Protein AF-A0A357EHQ6-F1 (afdb_monomer_lite)

Foldseek 3Di:
DADPCLVVDPDDDDPVSCVRVLCQLVVQLVVQVPDPDPVSVLSSLLSNQLQAFQCQPGDDVSDHHPSRPPSSLLSVLVVQLCVQQACDPRDGHDDNVVSLVVVVVCDSTRHDNVSSVVVVVCVVVVVVVCVVPHDPPPCPPPDDD

pLDDT: mean 87.81, std 14.28, range [38.34, 98.62]

Radius of gyration: 17.27 Å; chains: 1; bounding box: 37×52×38 Å

Secondary structure (DSSP, 8-state):
---HHHHT-SSPPPHHHHHHHTHHHHHHHHHHTT---HHHHHHHHHHHHTT--TTS--SSS---GGGS-HHHHHHHHHHHHHHHHS-BTTBPPPPHHHHHHHHHHTBTTTB-HHHHHHHHHTHHHHHHHHHHH------------

Structure (mmCIF, N/CA/C/O backbone):
data_AF-A0A357EHQ6-F1
#
_entry.id   AF-A0A357EHQ6-F1
#
loop_
_atom_site.group_PDB
_atom_site.id
_atom_site.type_symbol
_atom_site.label_atom_id
_atom_site.label_alt_id
_atom_site.label_comp_id
_atom_site.label_asym_id
_atom_site.label_entity_id
_atom_site.label_seq_id
_atom_site.pdbx_PDB_ins_code
_atom_site.Cartn_x
_atom_site.Cartn_y
_atom_site.Cartn_z
_atom_site.occupancy
_atom_site.B_iso_or_equiv
_atom_site.auth_seq_id
_atom_site.auth_comp_id
_atom_site.auth_asym_id
_atom_site.auth_atom_id
_atom_site.pdbx_PDB_model_num
ATOM 1 N N . GLY A 1 1 ? 1.954 15.026 9.348 1.00 65.00 1 GLY A N 1
ATOM 2 C CA . GLY A 1 1 ? 2.439 13.889 10.156 1.00 65.00 1 GLY A CA 1
ATOM 3 C C . GLY A 1 1 ? 3.869 13.498 9.827 1.00 65.00 1 GLY A C 1
ATOM 4 O O . GLY A 1 1 ? 4.546 13.013 10.717 1.00 65.00 1 GLY A O 1
ATOM 5 N N . THR A 1 2 ? 4.344 13.743 8.604 1.00 77.38 2 THR A N 1
ATOM 6 C CA . THR A 1 2 ? 5.728 13.467 8.194 1.00 77.38 2 THR A CA 1
ATOM 7 C C . THR A 1 2 ? 6.502 14.782 8.057 1.00 77.38 2 THR A C 1
ATOM 9 O O . THR A 1 2 ? 5.936 15.718 7.497 1.00 77.38 2 THR A O 1
ATOM 12 N N . PRO A 1 3 ? 7.752 14.885 8.541 1.00 78.25 3 PRO A N 1
ATOM 13 C CA . PRO A 1 3 ? 8.595 16.056 8.308 1.00 78.25 3 PRO A CA 1
ATOM 14 C C . PRO A 1 3 ? 8.861 16.309 6.816 1.00 78.25 3 PRO A C 1
ATOM 16 O O . PRO A 1 3 ? 9.193 15.376 6.082 1.00 78.25 3 PRO A O 1
ATOM 19 N N . ASP A 1 4 ? 8.807 17.573 6.391 1.00 78.06 4 ASP A N 1
ATOM 20 C CA . ASP A 1 4 ? 8.964 17.977 4.983 1.00 78.06 4 ASP A CA 1
ATOM 21 C C . ASP A 1 4 ? 10.283 17.507 4.362 1.00 78.06 4 ASP A C 1
ATOM 23 O O . ASP A 1 4 ? 10.312 17.082 3.212 1.00 78.06 4 ASP A O 1
ATOM 27 N N . HIS A 1 5 ? 11.376 17.516 5.130 1.00 75.56 5 HIS A N 1
ATOM 28 C CA . HIS A 1 5 ? 12.689 17.084 4.642 1.00 75.56 5 HIS A CA 1
ATOM 29 C C . HIS A 1 5 ? 12.757 15.584 4.310 1.00 75.56 5 HIS A C 1
ATOM 31 O O . HIS A 1 5 ? 13.606 15.189 3.518 1.00 75.56 5 HIS A O 1
ATOM 37 N N . VAL A 1 6 ? 11.877 14.759 4.892 1.00 78.69 6 VAL A N 1
ATOM 38 C CA . VAL A 1 6 ? 11.707 13.352 4.502 1.00 78.69 6 VAL A CA 1
ATOM 39 C C . VAL A 1 6 ? 10.692 13.267 3.366 1.00 78.69 6 VAL A C 1
ATOM 41 O O . VAL A 1 6 ? 10.966 12.655 2.344 1.00 78.69 6 VAL A O 1
ATOM 44 N N . LEU A 1 7 ? 9.539 13.928 3.493 1.00 77.38 7 LEU A N 1
ATOM 45 C CA . LEU A 1 7 ? 8.460 13.843 2.504 1.00 77.38 7 LEU A CA 1
ATOM 46 C C . LEU A 1 7 ? 8.877 14.324 1.102 1.00 77.38 7 LEU A C 1
ATOM 48 O O . LEU A 1 7 ? 8.460 13.745 0.103 1.00 77.38 7 LEU A O 1
ATOM 52 N N . LEU A 1 8 ? 9.690 15.378 1.034 1.00 80.88 8 LEU A N 1
ATOM 53 C CA . LEU A 1 8 ? 10.088 16.049 -0.205 1.00 80.88 8 LEU A CA 1
ATOM 54 C C . LEU A 1 8 ? 11.485 15.638 -0.689 1.00 80.88 8 LEU A C 1
ATOM 56 O O . LEU A 1 8 ? 12.023 16.255 -1.610 1.00 80.88 8 LEU A O 1
ATOM 60 N N . LYS A 1 9 ? 12.105 14.624 -0.073 1.00 79.12 9 LYS A N 1
ATOM 61 C CA . LYS A 1 9 ? 13.454 14.197 -0.446 1.00 79.12 9 LYS A CA 1
ATOM 62 C C . LYS A 1 9 ? 13.464 13.610 -1.866 1.00 79.12 9 LYS A C 1
ATOM 64 O O . LYS A 1 9 ? 12.751 12.640 -2.129 1.00 79.12 9 LYS A O 1
ATOM 69 N N . PRO A 1 10 ? 14.323 14.107 -2.774 1.00 75.31 10 PRO A N 1
ATOM 70 C CA . PRO A 1 10 ? 14.560 13.437 -4.042 1.00 75.31 10 PRO A CA 1
ATOM 71 C C . PRO A 1 10 ? 15.447 12.201 -3.829 1.00 75.31 10 PRO A C 1
ATOM 73 O O . PRO A 1 10 ? 16.551 12.292 -3.292 1.00 75.31 10 PRO A O 1
ATOM 76 N N . GLY A 1 11 ? 14.986 11.038 -4.291 1.00 81.50 11 GLY A N 1
ATOM 77 C CA . GLY A 1 11 ? 15.756 9.791 -4.277 1.00 81.50 11 GLY A CA 1
ATOM 78 C C . GLY A 1 11 ? 15.306 8.785 -3.216 1.00 81.50 11 GLY A C 1
ATOM 79 O O . GLY A 1 11 ? 14.175 8.821 -2.743 1.00 81.50 11 GLY A O 1
ATOM 80 N N . LYS A 1 12 ? 16.179 7.822 -2.900 1.00 85.94 12 LYS A N 1
ATOM 81 C CA . LYS A 1 12 ? 15.871 6.744 -1.948 1.00 85.94 12 LYS A CA 1
ATOM 82 C C . LYS A 1 12 ? 15.999 7.227 -0.502 1.00 85.94 12 LYS A C 1
ATOM 84 O O . LYS A 1 12 ? 16.896 8.011 -0.184 1.00 85.94 12 LYS A O 1
ATOM 89 N N . PHE A 1 13 ? 15.140 6.693 0.359 1.00 88.19 13 PHE A N 1
ATOM 90 C CA . PHE A 1 13 ? 15.237 6.868 1.803 1.00 88.19 13 PHE A CA 1
ATOM 91 C C . PHE A 1 13 ? 16.357 6.011 2.401 1.00 88.19 13 PHE A C 1
ATOM 93 O O . PHE A 1 13 ? 16.636 4.920 1.898 1.00 88.19 13 PHE A O 1
ATOM 100 N N . THR A 1 14 ? 16.992 6.507 3.465 1.00 93.50 14 THR A N 1
ATOM 101 C CA . THR A 1 14 ? 17.746 5.670 4.410 1.00 93.50 14 THR A CA 1
ATOM 102 C C . THR A 1 14 ? 16.779 4.848 5.259 1.00 93.50 14 THR A C 1
ATOM 104 O O . THR A 1 14 ? 15.574 5.107 5.261 1.00 93.50 14 THR A O 1
ATOM 107 N N . ASP A 1 15 ? 17.289 3.876 6.013 1.00 92.25 15 ASP A N 1
ATOM 108 C CA . ASP A 1 15 ? 16.453 3.071 6.908 1.00 92.25 15 ASP A CA 1
ATOM 109 C C . ASP A 1 15 ? 15.789 3.934 7.997 1.00 92.25 15 ASP A C 1
ATOM 111 O O . ASP A 1 15 ? 14.618 3.723 8.320 1.00 92.25 15 ASP A O 1
ATOM 115 N N . GLU A 1 16 ? 16.483 4.957 8.520 1.00 91.94 16 GLU A N 1
ATOM 116 C CA . GLU A 1 16 ? 15.877 5.875 9.493 1.00 91.94 16 GLU A CA 1
ATOM 117 C C . GLU A 1 16 ? 14.772 6.728 8.862 1.00 91.94 16 GLU A C 1
ATOM 119 O O . GLU A 1 16 ? 13.687 6.863 9.428 1.00 91.94 16 GLU A O 1
ATOM 124 N N . GLU A 1 17 ? 15.019 7.283 7.674 1.00 92.62 17 GLU A N 1
ATOM 125 C CA . GLU A 1 17 ? 14.029 8.076 6.942 1.00 92.62 17 GLU A CA 1
ATOM 126 C C . GLU A 1 17 ? 12.816 7.231 6.547 1.00 92.62 17 GLU A C 1
ATOM 128 O O . GLU A 1 17 ? 11.679 7.698 6.652 1.00 92.62 17 GLU A O 1
ATOM 133 N N . PHE A 1 18 ? 13.042 5.973 6.154 1.00 91.31 18 PHE A N 1
ATOM 134 C CA . PHE A 1 18 ? 11.974 5.020 5.891 1.00 91.31 18 PHE A CA 1
ATOM 135 C C . PHE A 1 18 ? 11.131 4.782 7.152 1.00 91.31 18 PHE A C 1
ATOM 137 O O . PHE A 1 18 ? 9.902 4.834 7.102 1.00 91.31 18 PHE A O 1
ATOM 144 N N . GLY A 1 19 ? 11.782 4.609 8.306 1.00 92.06 19 GLY A N 1
ATOM 145 C CA . GLY A 1 19 ? 11.107 4.494 9.598 1.00 92.06 19 GLY A CA 1
ATOM 146 C C . GLY A 1 19 ? 10.256 5.717 9.957 1.00 92.06 19 GLY A C 1
ATOM 147 O O . GLY A 1 19 ? 9.242 5.572 10.638 1.00 92.06 19 GLY A O 1
ATOM 148 N N . VAL A 1 20 ? 10.619 6.913 9.485 1.00 92.62 20 VAL A N 1
ATOM 149 C CA . VAL A 1 20 ? 9.827 8.139 9.670 1.00 92.62 20 VAL A CA 1
ATOM 150 C C . VAL A 1 20 ? 8.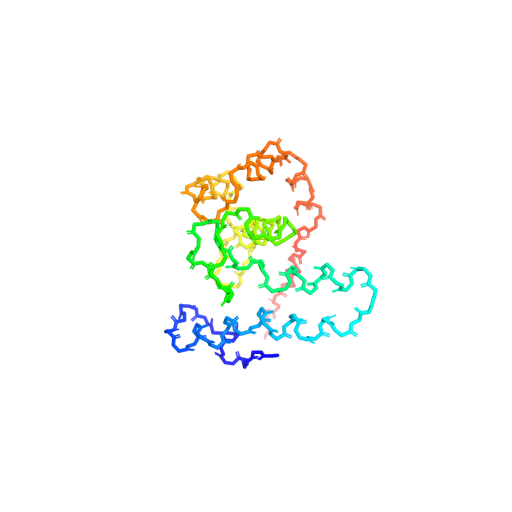654 8.204 8.692 1.00 92.62 20 VAL A C 1
ATOM 152 O O . VAL A 1 20 ? 7.522 8.416 9.124 1.00 92.62 20 VAL A O 1
ATOM 155 N N . ILE A 1 21 ? 8.882 8.010 7.387 1.00 91.62 21 ILE A N 1
ATOM 156 C CA . ILE A 1 21 ? 7.801 8.092 6.388 1.00 91.62 21 ILE A CA 1
ATOM 157 C C . ILE A 1 21 ? 6.753 6.999 6.611 1.00 91.62 21 ILE A C 1
ATOM 159 O O . ILE A 1 21 ? 5.564 7.283 6.489 1.00 91.62 21 ILE A O 1
ATOM 163 N N . ALA A 1 22 ? 7.151 5.791 7.023 1.00 93.50 22 ALA A N 1
ATOM 164 C CA . ALA A 1 22 ? 6.241 4.672 7.271 1.00 93.50 22 ALA A CA 1
ATOM 165 C C . ALA A 1 22 ? 5.203 4.958 8.377 1.00 93.50 22 ALA A C 1
ATOM 167 O O . ALA A 1 22 ? 4.114 4.381 8.374 1.00 93.50 22 ALA A O 1
ATOM 168 N N . GLN A 1 23 ? 5.487 5.891 9.294 1.00 94.50 23 GLN A N 1
ATOM 169 C CA . GLN A 1 23 ? 4.572 6.255 10.383 1.00 94.50 23 GLN A CA 1
ATOM 170 C C . GLN A 1 23 ? 3.282 6.921 9.896 1.00 94.50 23 GLN A C 1
ATOM 172 O O . GLN A 1 23 ? 2.306 6.955 10.648 1.00 94.50 23 GLN A O 1
ATOM 177 N N . HIS A 1 24 ? 3.232 7.443 8.664 1.00 95.38 24 HIS A N 1
ATOM 178 C CA . HIS A 1 24 ? 2.027 8.108 8.160 1.00 95.38 24 HIS A CA 1
ATOM 179 C C . HIS A 1 24 ? 0.806 7.176 8.155 1.00 95.38 24 HIS A C 1
ATOM 181 O O . HIS A 1 24 ? -0.299 7.649 8.410 1.00 95.38 24 HIS A O 1
ATOM 187 N N . ALA A 1 25 ? 1.002 5.871 7.932 1.00 95.88 25 ALA A N 1
ATOM 188 C CA . ALA A 1 25 ? -0.076 4.889 7.942 1.00 95.88 25 ALA A CA 1
ATOM 189 C C . ALA A 1 25 ? -0.743 4.817 9.328 1.00 95.88 25 ALA A C 1
ATOM 191 O O . ALA A 1 25 ? -1.963 4.921 9.467 1.00 95.88 25 ALA A O 1
ATOM 192 N N . GLU A 1 26 ? 0.067 4.728 10.385 1.00 96.06 26 GLU A N 1
ATOM 193 C CA . GLU A 1 26 ? -0.427 4.686 11.763 1.00 96.06 26 GLU A CA 1
ATOM 194 C C . GLU A 1 26 ? -0.969 6.049 12.229 1.00 96.06 26 GLU A C 1
ATOM 196 O O . GLU A 1 26 ? -1.994 6.124 12.907 1.00 96.06 26 GLU A O 1
ATOM 201 N N . ILE A 1 27 ? -0.319 7.152 11.845 1.00 95.56 27 ILE A N 1
ATOM 202 C CA . ILE A 1 27 ? -0.802 8.507 12.142 1.00 95.56 27 ILE A CA 1
ATOM 203 C C . ILE A 1 27 ? -2.173 8.737 11.491 1.00 95.56 27 ILE A C 1
ATOM 205 O O . ILE A 1 27 ? -3.085 9.222 12.159 1.00 95.56 27 ILE A O 1
ATOM 209 N N . GLY A 1 28 ? -2.329 8.372 10.216 1.00 95.56 28 GLY A N 1
ATOM 210 C CA . GLY A 1 28 ? -3.584 8.486 9.474 1.00 95.56 28 GLY A CA 1
ATOM 211 C C . GLY A 1 28 ? -4.700 7.665 10.113 1.00 95.56 28 GLY A C 1
ATOM 212 O O . GLY A 1 28 ? -5.789 8.191 10.338 1.00 95.56 28 GLY A O 1
ATOM 213 N N . TYR A 1 29 ? -4.403 6.424 10.514 1.00 96.88 29 TYR A N 1
ATOM 214 C CA . TYR A 1 29 ? -5.331 5.605 11.294 1.00 96.88 29 TYR A CA 1
ATOM 215 C C . TYR A 1 29 ? -5.808 6.328 12.557 1.00 96.88 29 TYR A C 1
ATOM 217 O O . TYR A 1 29 ? -7.011 6.474 12.744 1.00 96.88 29 TYR A O 1
ATOM 225 N N . ARG A 1 30 ? -4.887 6.844 13.387 1.00 95.69 30 ARG A N 1
ATOM 226 C CA . ARG A 1 30 ? -5.237 7.533 14.644 1.00 95.69 30 ARG A CA 1
ATOM 227 C C . ARG A 1 30 ? -6.094 8.780 14.433 1.00 95.69 30 ARG A C 1
ATOM 229 O O . ARG A 1 30 ? -6.943 9.076 15.268 1.00 95.69 30 ARG A O 1
ATOM 236 N N . ILE A 1 31 ? -5.868 9.515 13.344 1.00 95.25 31 ILE A N 1
ATOM 237 C CA . ILE A 1 31 ? -6.668 10.699 12.999 1.00 95.25 31 ILE A CA 1
ATOM 238 C C . ILE A 1 31 ? -8.111 10.297 12.664 1.00 95.25 31 ILE A C 1
ATOM 240 O O . ILE A 1 31 ? -9.048 10.989 13.055 1.00 95.25 31 ILE A O 1
ATOM 244 N N . LEU A 1 32 ? -8.295 9.182 11.955 1.00 95.69 32 LEU A N 1
ATOM 245 C CA . LEU A 1 32 ? -9.592 8.768 11.417 1.00 95.69 32 LEU A CA 1
ATOM 246 C C . LEU A 1 32 ? -10.380 7.848 12.367 1.00 95.69 32 LEU A C 1
ATOM 248 O O . LEU A 1 32 ? -11.610 7.857 12.349 1.00 95.69 32 LEU A O 1
ATOM 252 N N . SER A 1 33 ? -9.700 7.087 13.231 1.00 93.62 33 SER A N 1
ATOM 253 C CA . SER A 1 33 ? -10.297 6.031 14.063 1.00 93.62 33 SER A CA 1
ATOM 254 C C . SER A 1 33 ? -11.212 6.533 15.185 1.00 93.62 33 SER A C 1
ATOM 256 O O . SER A 1 33 ? -11.857 5.726 15.846 1.00 93.62 33 SER A O 1
ATOM 258 N N . GLY A 1 34 ? -11.248 7.842 15.444 1.00 91.81 34 GLY A N 1
ATOM 259 C CA . GLY A 1 34 ? -12.069 8.438 16.503 1.00 91.81 34 GLY A CA 1
ATOM 260 C C . GLY A 1 34 ? -13.541 8.650 16.136 1.00 91.81 34 GLY A C 1
ATOM 261 O O . GLY A 1 34 ? -14.310 9.086 16.988 1.00 91.81 34 GLY A O 1
ATOM 262 N N . SER A 1 35 ? -13.940 8.394 14.887 1.00 92.31 35 SER A N 1
ATOM 263 C CA . SER A 1 35 ? -15.311 8.620 14.424 1.00 92.31 35 SER A CA 1
ATOM 264 C C . SER A 1 35 ? -16.136 7.340 14.353 1.00 92.31 35 SER A C 1
ATOM 266 O O . SER A 1 35 ? -15.653 6.284 13.946 1.00 92.31 35 SER A O 1
ATOM 268 N N . ASP A 1 36 ? -17.428 7.463 14.659 1.00 93.06 36 ASP A N 1
ATOM 269 C CA . ASP A 1 36 ? -18.388 6.377 14.488 1.00 93.06 36 ASP A CA 1
ATOM 270 C C . ASP A 1 36 ? -18.949 6.234 13.073 1.00 93.06 36 ASP A C 1
ATOM 272 O O . ASP A 1 36 ? -19.557 5.202 12.771 1.00 93.06 36 ASP A O 1
ATOM 276 N N . ALA A 1 37 ? -18.716 7.218 12.201 1.00 96.50 37 ALA A N 1
ATOM 277 C CA . ALA A 1 37 ? -19.165 7.174 10.817 1.00 96.50 37 ALA A CA 1
ATOM 278 C C . ALA A 1 37 ? -18.494 6.018 10.058 1.00 96.50 37 ALA A C 1
ATOM 280 O O . ALA A 1 37 ? -17.267 5.908 10.043 1.00 96.50 37 ALA A O 1
ATOM 281 N N . GLU A 1 38 ? -19.289 5.186 9.377 1.00 94.94 38 GLU A N 1
ATOM 282 C CA . GLU A 1 38 ? -18.786 4.007 8.650 1.00 94.94 38 GLU A CA 1
ATOM 283 C C . GLU A 1 38 ? -17.712 4.362 7.617 1.00 94.94 38 GLU A C 1
ATOM 285 O O . GLU A 1 38 ? -16.685 3.693 7.538 1.00 94.94 38 GLU A O 1
ATOM 290 N N . LEU A 1 39 ? -17.896 5.472 6.895 1.00 96.50 39 LEU A N 1
ATOM 291 C CA . LEU A 1 39 ? -16.909 5.976 5.941 1.00 96.50 39 LEU A CA 1
ATOM 292 C C . LEU A 1 39 ? -15.541 6.218 6.596 1.00 96.50 39 LEU A C 1
ATOM 294 O O . LEU A 1 39 ? -14.513 5.845 6.037 1.00 96.50 39 LEU A O 1
ATOM 298 N N . LEU A 1 40 ? -15.519 6.825 7.785 1.00 97.12 40 LEU A N 1
ATOM 299 C CA . LEU A 1 40 ? -14.270 7.124 8.486 1.00 97.12 40 LEU A CA 1
ATOM 300 C C . LEU A 1 40 ? -13.643 5.868 9.094 1.00 97.12 40 LEU A C 1
ATOM 302 O O . LEU A 1 40 ? -12.420 5.763 9.119 1.00 97.12 40 LEU A O 1
ATOM 306 N N . LYS A 1 41 ? -14.454 4.879 9.486 1.00 96.88 41 LYS A N 1
ATOM 307 C CA . LYS A 1 41 ? -13.963 3.555 9.895 1.00 96.88 41 LYS A CA 1
ATOM 308 C C . LYS A 1 41 ? -13.246 2.850 8.741 1.00 96.88 41 LYS A C 1
ATOM 310 O O . LYS A 1 41 ? -12.126 2.378 8.927 1.00 96.88 41 LYS A O 1
ATOM 315 N N . VAL A 1 42 ? -13.834 2.847 7.544 1.00 97.56 42 VAL A N 1
ATOM 316 C CA . VAL A 1 42 ? -13.196 2.291 6.336 1.00 97.56 42 VAL A CA 1
ATOM 317 C C . VAL A 1 42 ? -11.934 3.073 5.967 1.00 97.56 42 VAL A C 1
ATOM 319 O O . VAL A 1 42 ? -10.886 2.474 5.736 1.00 97.56 42 VAL A O 1
ATOM 322 N N . ALA A 1 43 ? -11.991 4.408 5.974 1.00 97.75 43 ALA A N 1
ATOM 323 C CA . ALA A 1 43 ? -10.831 5.245 5.675 1.00 97.75 43 ALA A CA 1
ATOM 324 C C . ALA A 1 43 ? -9.677 5.010 6.665 1.00 97.75 43 ALA A C 1
ATOM 326 O O . ALA A 1 43 ? -8.521 4.942 6.250 1.00 97.75 43 ALA A O 1
ATOM 327 N N . ALA A 1 44 ? -9.976 4.826 7.957 1.00 97.94 44 ALA A N 1
ATOM 328 C CA . ALA A 1 44 ? -8.979 4.472 8.962 1.00 97.94 44 ALA A CA 1
ATOM 329 C C . ALA A 1 44 ? -8.318 3.124 8.636 1.00 97.94 44 ALA A C 1
ATOM 331 O O . ALA A 1 44 ? -7.093 3.018 8.663 1.00 97.94 44 ALA A O 1
ATOM 332 N N . VAL A 1 45 ? -9.112 2.108 8.279 1.00 98.00 45 VAL A N 1
ATOM 333 C CA . VAL A 1 45 ? -8.598 0.790 7.875 1.00 98.00 45 VAL A CA 1
ATOM 334 C C . VAL A 1 45 ? -7.669 0.907 6.668 1.00 98.00 45 VAL A C 1
ATOM 336 O O . VAL A 1 45 ? -6.556 0.381 6.717 1.00 98.00 45 VAL A O 1
ATOM 339 N N . ILE A 1 46 ? -8.078 1.630 5.623 1.00 98.44 46 ILE A N 1
ATOM 340 C CA . ILE A 1 46 ? -7.252 1.864 4.431 1.00 98.44 46 ILE A CA 1
ATOM 341 C C . ILE A 1 46 ? -5.945 2.557 4.820 1.00 98.44 46 ILE A C 1
ATOM 343 O O . ILE A 1 46 ? -4.866 2.041 4.522 1.00 98.44 46 ILE A O 1
ATOM 347 N N . ALA A 1 47 ? -6.023 3.673 5.553 1.00 97.69 47 ALA A N 1
ATOM 348 C CA . ALA A 1 47 ? -4.848 4.416 6.000 1.00 97.69 47 ALA A CA 1
ATOM 349 C C . ALA A 1 47 ? -3.860 3.510 6.744 1.00 97.69 47 ALA A C 1
ATOM 351 O O . ALA A 1 47 ? -2.659 3.590 6.505 1.00 97.69 47 ALA A O 1
ATOM 352 N N . TYR A 1 48 ? -4.359 2.588 7.571 1.00 98.00 48 TYR A N 1
ATOM 353 C CA . TYR A 1 48 ? -3.498 1.713 8.354 1.00 98.00 48 TYR A CA 1
ATOM 354 C C . TYR A 1 48 ? -2.907 0.531 7.580 1.00 98.00 48 TYR A C 1
ATOM 356 O O . TYR A 1 48 ? -1.950 -0.068 8.059 1.00 98.00 48 TYR A O 1
ATOM 364 N N . THR A 1 49 ? -3.495 0.147 6.441 1.00 98.44 49 THR A N 1
ATOM 365 C CA . THR A 1 49 ? -3.204 -1.153 5.804 1.00 98.44 49 THR A CA 1
ATOM 366 C C . THR A 1 49 ? -2.829 -1.097 4.325 1.00 98.44 49 THR A C 1
ATOM 368 O O . THR A 1 49 ? -2.383 -2.107 3.794 1.00 98.44 49 THR A O 1
ATOM 371 N N . HIS A 1 50 ? -2.937 0.050 3.651 1.00 98.06 50 HIS A N 1
ATOM 372 C CA . HIS A 1 50 ? -2.609 0.179 2.221 1.00 98.06 50 HIS A CA 1
ATOM 373 C C . HIS A 1 50 ? -1.123 -0.054 1.868 1.00 98.06 50 HIS A C 1
ATOM 375 O O . HIS A 1 50 ? -0.799 -0.242 0.700 1.00 98.06 50 HIS A O 1
ATOM 381 N N . HIS A 1 51 ? -0.222 -0.083 2.857 1.00 97.88 51 HIS A N 1
ATOM 382 C CA . HIS A 1 51 ? 1.189 -0.464 2.685 1.00 97.88 51 HIS A CA 1
ATOM 383 C C . HIS A 1 51 ? 1.532 -1.864 3.219 1.00 97.88 51 HIS A C 1
ATOM 385 O O . HIS A 1 51 ? 2.698 -2.280 3.201 1.00 97.88 51 HIS A O 1
ATOM 391 N N . GLU A 1 52 ? 0.528 -2.625 3.658 1.00 98.50 52 GLU A N 1
ATOM 392 C CA . GLU A 1 52 ? 0.707 -4.048 3.913 1.00 98.50 52 GLU A CA 1
ATOM 393 C C . GLU A 1 52 ? 0.936 -4.783 2.591 1.00 98.50 52 GLU A C 1
ATOM 395 O O . GLU A 1 52 ? 0.341 -4.470 1.559 1.00 98.50 52 GLU A O 1
ATOM 400 N N . ARG A 1 53 ? 1.810 -5.787 2.622 1.00 98.50 53 ARG A N 1
ATOM 401 C CA . ARG A 1 53 ? 2.157 -6.596 1.451 1.00 98.50 53 ARG A CA 1
ATOM 402 C C . ARG A 1 53 ? 1.592 -7.986 1.643 1.00 98.50 53 ARG A C 1
ATOM 404 O O . ARG A 1 53 ? 1.691 -8.545 2.731 1.00 98.50 53 ARG A O 1
ATOM 411 N N . PHE A 1 54 ? 1.033 -8.562 0.586 1.00 98.62 54 PHE A N 1
ATOM 412 C CA . PHE A 1 54 ? 0.339 -9.846 0.663 1.00 98.62 54 PHE A CA 1
ATOM 413 C C . PHE A 1 54 ? 1.202 -10.989 1.238 1.00 98.62 54 PHE A C 1
ATOM 415 O O . PHE A 1 54 ? 0.672 -11.890 1.889 1.00 98.62 54 PHE A O 1
ATOM 422 N N . ASP A 1 55 ? 2.525 -10.940 1.066 1.00 98.38 55 ASP A N 1
ATOM 423 C CA . ASP A 1 55 ? 3.499 -11.892 1.615 1.00 98.38 55 ASP A CA 1
ATOM 424 C C . ASP A 1 55 ? 3.834 -11.710 3.109 1.00 98.38 55 ASP A C 1
ATOM 426 O O . ASP A 1 55 ? 4.424 -12.622 3.702 1.00 98.38 55 ASP A O 1
ATOM 430 N N . GLY A 1 56 ? 3.422 -10.600 3.731 1.00 98.25 56 GLY A N 1
ATOM 431 C CA . GLY A 1 56 ? 3.718 -10.250 5.124 1.00 98.25 56 GLY A CA 1
ATOM 432 C C . GLY A 1 56 ? 4.941 -9.352 5.325 1.00 98.25 56 GLY A C 1
ATOM 433 O O . GLY A 1 56 ? 5.304 -9.080 6.463 1.00 98.25 56 GLY A O 1
ATOM 434 N N . THR A 1 57 ? 5.594 -8.891 4.253 1.00 97.81 57 THR A N 1
ATOM 435 C CA . THR A 1 57 ? 6.784 -8.011 4.327 1.00 97.81 57 THR A CA 1
ATOM 436 C C . THR A 1 57 ? 6.445 -6.518 4.372 1.00 97.81 57 THR A C 1
ATOM 438 O O . THR A 1 57 ? 7.340 -5.676 4.315 1.00 97.81 57 THR A O 1
ATOM 441 N N . GLY A 1 58 ? 5.154 -6.185 4.414 1.00 97.06 58 GLY A N 1
ATOM 442 C CA . GLY A 1 58 ? 4.665 -4.814 4.485 1.00 97.06 58 GLY A CA 1
ATOM 443 C C . GLY A 1 58 ? 4.696 -4.233 5.891 1.00 97.06 58 GLY A C 1
ATOM 444 O O . GLY A 1 58 ? 5.231 -4.821 6.831 1.00 97.06 58 GLY A O 1
ATOM 445 N N . TYR A 1 59 ? 4.123 -3.045 6.014 1.00 97.69 59 TYR A N 1
ATOM 446 C CA . TYR A 1 59 ? 4.100 -2.272 7.247 1.00 97.69 59 TYR A CA 1
ATOM 447 C C . TYR A 1 59 ? 2.742 -1.563 7.382 1.00 97.69 59 TYR A C 1
ATOM 449 O O . TYR A 1 59 ? 2.030 -1.411 6.386 1.00 97.69 59 TYR A O 1
ATOM 457 N N . PRO A 1 60 ? 2.371 -1.088 8.585 1.00 96.38 60 PRO A N 1
ATOM 458 C CA . PRO A 1 60 ? 3.134 -1.094 9.837 1.00 96.38 60 PRO A CA 1
ATOM 459 C C . PRO A 1 60 ? 3.001 -2.369 10.681 1.00 96.38 60 PRO A C 1
ATOM 461 O O . PRO A 1 60 ? 3.711 -2.498 11.676 1.00 96.38 60 PRO A O 1
ATOM 464 N N . ARG A 1 61 ? 2.106 -3.300 10.338 1.00 96.88 61 ARG A 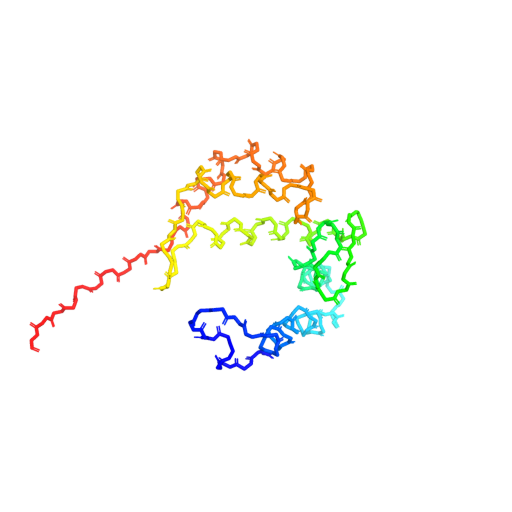N 1
ATOM 465 C CA . ARG A 1 61 ? 1.774 -4.457 11.187 1.00 96.88 61 ARG A CA 1
ATOM 466 C C . ARG A 1 61 ? 2.310 -5.783 10.651 1.00 96.88 61 ARG A C 1
ATOM 468 O O . ARG A 1 61 ? 2.307 -6.754 11.407 1.00 96.88 61 ARG A O 1
ATOM 475 N N . GLY A 1 62 ? 2.744 -5.844 9.392 1.00 97.50 62 GLY A N 1
ATOM 476 C CA . GLY A 1 62 ? 3.244 -7.077 8.778 1.00 97.50 62 GLY A CA 1
ATOM 477 C C . GLY A 1 62 ? 2.134 -8.114 8.596 1.00 97.50 62 GLY A C 1
ATOM 478 O O . GLY A 1 62 ? 2.334 -9.309 8.828 1.00 97.50 62 GLY A O 1
ATOM 479 N N . LEU A 1 63 ? 0.930 -7.651 8.250 1.00 98.38 63 LEU A N 1
ATOM 480 C CA . LEU A 1 63 ? -0.210 -8.522 7.973 1.00 98.38 63 LEU A CA 1
ATOM 481 C C . LEU A 1 63 ? 0.041 -9.310 6.687 1.00 98.38 63 LEU A C 1
ATOM 483 O O . LEU A 1 63 ? 0.675 -8.827 5.755 1.00 98.38 63 LEU A O 1
ATOM 487 N N . LYS A 1 64 ? -0.490 -10.532 6.626 1.00 98.62 64 LYS A N 1
ATOM 488 C CA . LYS A 1 64 ? -0.231 -11.467 5.528 1.00 98.62 64 LYS A CA 1
ATOM 489 C C . LYS A 1 64 ? -1.514 -12.037 4.945 1.00 98.62 64 LYS A C 1
ATOM 491 O O . LYS A 1 64 ? -2.399 -12.496 5.676 1.00 98.62 64 LYS A O 1
ATOM 496 N N . GLY A 1 65 ? -1.583 -12.081 3.620 1.00 98.06 65 GLY A N 1
ATOM 497 C CA . GLY A 1 65 ? -2.687 -12.679 2.884 1.00 98.06 65 GLY A CA 1
ATOM 498 C C . GLY A 1 65 ? -4.041 -12.081 3.271 1.00 98.06 65 GLY A C 1
ATOM 499 O O . GLY A 1 65 ? -4.185 -10.870 3.429 1.00 98.06 65 GLY A O 1
ATOM 500 N N . GLY A 1 66 ? -5.028 -12.948 3.504 1.00 97.00 66 GLY A N 1
ATOM 501 C CA . GLY A 1 66 ? -6.390 -12.551 3.882 1.00 97.00 66 GLY A CA 1
ATOM 502 C C . GLY A 1 66 ? -6.537 -11.898 5.262 1.00 97.00 66 GLY A C 1
ATOM 503 O O . GLY A 1 66 ? -7.637 -11.476 5.602 1.00 97.00 66 GLY A O 1
ATOM 504 N N . THR A 1 67 ? -5.467 -11.798 6.062 1.00 98.38 67 THR A N 1
ATOM 505 C CA . THR A 1 67 ? -5.504 -11.021 7.318 1.00 98.38 67 THR A CA 1
ATOM 506 C C . THR A 1 67 ? -5.424 -9.514 7.074 1.00 98.38 67 THR A C 1
ATOM 508 O O . THR A 1 67 ? -5.775 -8.735 7.959 1.00 98.38 67 THR A O 1
ATOM 511 N N . ILE A 1 68 ? -5.014 -9.102 5.870 1.00 98.62 68 ILE A N 1
ATOM 512 C CA . ILE A 1 68 ? -5.112 -7.721 5.404 1.00 98.62 68 ILE A CA 1
ATOM 513 C C . ILE A 1 68 ? -6.582 -7.458 5.023 1.00 98.62 68 ILE A C 1
ATOM 515 O O . ILE A 1 68 ? -7.131 -8.180 4.178 1.00 98.62 68 ILE A O 1
ATOM 519 N N . PRO A 1 69 ? -7.238 -6.435 5.599 1.00 98.38 69 PRO A N 1
ATOM 520 C CA . PRO A 1 69 ? -8.579 -6.024 5.190 1.00 98.38 69 PRO A CA 1
ATOM 521 C C . PRO A 1 69 ? -8.666 -5.806 3.676 1.00 98.38 69 PRO A C 1
ATOM 523 O O . PRO A 1 69 ? -7.701 -5.374 3.040 1.00 98.38 69 PRO A O 1
ATOM 526 N N . ILE A 1 70 ? -9.802 -6.166 3.075 1.00 98.50 70 ILE A N 1
ATOM 527 C CA . ILE A 1 70 ? -9.955 -6.137 1.613 1.00 98.50 70 ILE A CA 1
ATOM 528 C C . ILE A 1 70 ? -9.786 -4.719 1.057 1.00 98.50 70 ILE A C 1
ATOM 530 O O . ILE A 1 70 ? -9.178 -4.537 0.009 1.00 98.50 70 ILE A O 1
ATOM 534 N N . GLU A 1 71 ? -10.230 -3.714 1.803 1.00 98.19 71 GLU A N 1
ATOM 535 C CA . GLU A 1 71 ? -10.133 -2.299 1.465 1.00 98.19 71 GLU A CA 1
ATOM 536 C C . GLU A 1 71 ? -8.668 -1.853 1.367 1.00 98.19 71 GLU A C 1
ATOM 538 O O . GLU A 1 71 ? -8.303 -1.141 0.434 1.00 98.19 71 GLU A O 1
ATOM 543 N N . GLY A 1 72 ? -7.809 -2.336 2.271 1.00 98.31 72 GLY A N 1
ATOM 544 C CA . GLY A 1 72 ? -6.364 -2.105 2.218 1.00 98.31 72 GLY A CA 1
ATOM 545 C C . GLY A 1 72 ? -5.707 -2.775 1.013 1.00 98.31 72 GLY A C 1
ATOM 546 O O . GLY A 1 72 ? -4.903 -2.152 0.324 1.00 98.31 72 GLY A O 1
ATOM 547 N N . ARG A 1 73 ? -6.098 -4.019 0.701 1.00 98.62 73 ARG A N 1
ATOM 548 C CA . ARG A 1 73 ? -5.589 -4.749 -0.476 1.00 98.62 73 ARG A CA 1
ATOM 549 C C . ARG A 1 73 ? -5.986 -4.078 -1.795 1.00 98.62 73 ARG A C 1
ATOM 551 O O . ARG A 1 73 ? -5.163 -4.009 -2.704 1.00 98.62 73 ARG A O 1
ATOM 558 N N . ILE A 1 74 ? -7.216 -3.568 -1.894 1.00 98.38 74 ILE A N 1
ATOM 559 C CA . ILE A 1 74 ? -7.689 -2.797 -3.055 1.00 98.38 74 ILE A CA 1
ATOM 560 C C . ILE A 1 74 ? -6.909 -1.483 -3.168 1.00 98.38 74 ILE A C 1
ATOM 562 O O . ILE A 1 74 ? -6.393 -1.168 -4.241 1.00 98.38 74 ILE A O 1
ATOM 566 N N . ALA A 1 75 ? -6.778 -0.739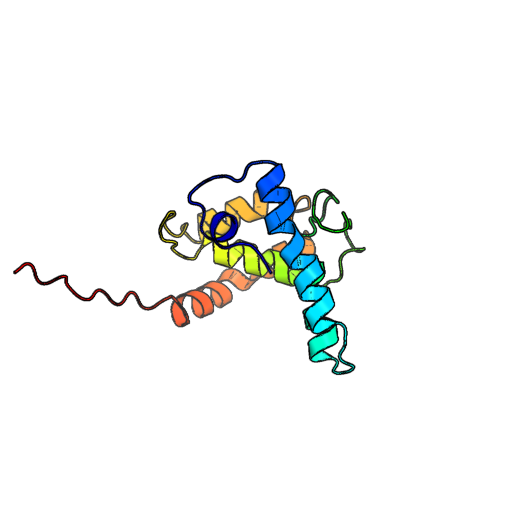 -2.065 1.00 98.12 75 ALA A N 1
ATOM 567 C CA . ALA A 1 75 ? -6.066 0.536 -2.049 1.00 98.12 75 ALA A CA 1
ATOM 568 C C . ALA A 1 75 ? -4.588 0.386 -2.439 1.00 98.12 75 ALA A C 1
ATOM 570 O O . ALA A 1 75 ? -4.097 1.190 -3.221 1.00 98.12 75 ALA A O 1
ATOM 571 N N . ALA A 1 76 ? -3.905 -0.666 -1.978 1.00 97.88 76 ALA A N 1
ATOM 572 C CA . ALA A 1 76 ? -2.513 -0.943 -2.340 1.00 97.88 76 ALA A CA 1
ATOM 573 C C . ALA A 1 76 ? -2.317 -1.137 -3.856 1.00 97.88 76 ALA A C 1
ATOM 575 O O . ALA A 1 76 ? -1.316 -0.696 -4.421 1.00 97.88 76 ALA A O 1
ATOM 576 N N . ILE A 1 77 ? -3.272 -1.791 -4.530 1.00 97.94 77 ILE A N 1
ATOM 577 C CA . ILE A 1 77 ? -3.248 -1.976 -5.989 1.00 97.94 77 ILE A CA 1
ATOM 578 C C . ILE A 1 77 ? -3.469 -0.635 -6.695 1.00 97.94 77 ILE A C 1
ATOM 580 O O . ILE A 1 77 ? -2.706 -0.297 -7.600 1.00 97.94 77 ILE A O 1
ATOM 584 N N . ALA A 1 78 ? -4.483 0.126 -6.274 1.00 95.31 78 ALA A N 1
ATOM 585 C CA . ALA A 1 78 ? -4.808 1.420 -6.869 1.00 95.31 78 ALA A CA 1
ATOM 586 C C . ALA A 1 78 ? -3.668 2.443 -6.701 1.00 95.31 78 ALA A C 1
ATOM 588 O O . ALA A 1 78 ? -3.279 3.082 -7.675 1.00 95.31 78 ALA A O 1
ATOM 589 N N . ASP A 1 79 ? -3.093 2.541 -5.498 1.00 94.62 79 ASP A N 1
ATOM 590 C CA . ASP A 1 79 ? -1.971 3.435 -5.179 1.00 94.62 79 ASP A CA 1
ATOM 591 C C . ASP A 1 79 ? -0.719 3.080 -5.991 1.00 94.62 79 ASP A C 1
ATOM 593 O O . ASP A 1 79 ? -0.086 3.946 -6.596 1.00 94.62 79 ASP A O 1
ATOM 597 N N . ALA A 1 80 ? -0.390 1.787 -6.090 1.00 94.38 80 ALA A N 1
ATOM 598 C CA . ALA A 1 80 ? 0.742 1.341 -6.892 1.00 94.38 80 ALA A CA 1
ATOM 599 C C . ALA A 1 80 ? 0.544 1.623 -8.386 1.00 94.38 80 ALA A C 1
ATOM 601 O O . ALA A 1 80 ? 1.498 2.022 -9.052 1.00 94.38 80 ALA A O 1
ATOM 602 N N . PHE A 1 81 ? -0.663 1.412 -8.916 1.00 92.94 81 PHE A N 1
ATOM 603 C CA . PHE A 1 81 ? -0.969 1.712 -10.310 1.00 92.94 8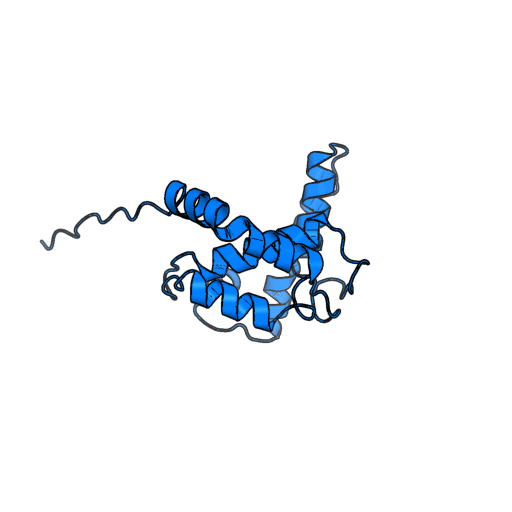1 PHE A CA 1
ATOM 604 C C . PHE A 1 81 ? -0.789 3.203 -10.602 1.00 92.94 81 PHE A C 1
ATOM 606 O O . PHE A 1 81 ? 0.020 3.547 -11.462 1.00 92.94 81 PHE A O 1
ATOM 613 N N . ASP A 1 82 ? -1.441 4.074 -9.826 1.00 88.62 82 ASP A N 1
ATOM 614 C CA . ASP A 1 82 ? -1.333 5.526 -9.988 1.00 88.62 82 ASP A CA 1
ATOM 615 C C . ASP A 1 82 ? 0.123 6.008 -9.860 1.00 88.62 82 ASP A C 1
ATOM 617 O O . ASP A 1 82 ? 0.632 6.741 -10.706 1.00 88.62 82 ASP A O 1
ATOM 621 N N . ALA A 1 83 ? 0.874 5.506 -8.874 1.00 88.12 83 ALA A N 1
ATOM 622 C CA . ALA A 1 83 ? 2.288 5.845 -8.712 1.00 88.12 83 ALA A CA 1
ATOM 623 C C . ALA A 1 83 ? 3.190 5.387 -9.880 1.00 88.12 83 ALA A C 1
ATOM 625 O O . ALA A 1 83 ? 4.299 5.913 -10.052 1.00 88.12 83 ALA A O 1
ATOM 626 N N . LEU A 1 84 ? 2.767 4.388 -10.661 1.00 89.50 84 LEU A N 1
ATOM 627 C CA . LEU A 1 84 ? 3.486 3.906 -11.840 1.00 89.50 84 LEU A CA 1
ATOM 628 C C . LEU A 1 84 ? 3.088 4.656 -13.115 1.00 89.50 84 LEU A C 1
ATOM 630 O O . LEU A 1 84 ? 3.964 4.879 -13.952 1.00 89.50 84 LEU A O 1
ATOM 634 N N . THR A 1 85 ? 1.820 5.043 -13.258 1.00 87.38 85 THR A N 1
ATOM 635 C CA . THR A 1 85 ? 1.273 5.668 -14.475 1.00 87.38 85 THR A CA 1
ATOM 636 C C . THR A 1 85 ? 1.222 7.192 -14.419 1.00 87.38 85 THR A C 1
ATOM 638 O O . THR A 1 85 ? 1.033 7.824 -15.448 1.00 87.38 85 THR A O 1
ATOM 641 N N . THR A 1 86 ? 1.430 7.806 -13.256 1.00 82.81 86 THR A N 1
ATOM 642 C CA . THR A 1 86 ? 1.407 9.268 -13.111 1.00 82.81 86 THR A CA 1
ATOM 643 C C . THR A 1 86 ? 2.816 9.859 -13.196 1.00 82.81 86 THR A C 1
ATOM 645 O O . THR A 1 86 ? 3.756 9.398 -12.538 1.00 82.81 86 THR A O 1
ATOM 648 N N . GLN A 1 87 ? 2.979 10.904 -14.014 1.00 75.44 87 GLN A N 1
ATOM 649 C CA . GLN A 1 87 ? 4.242 11.631 -14.139 1.00 75.44 87 GLN A CA 1
ATOM 650 C C . GLN A 1 87 ? 4.538 12.390 -12.842 1.00 75.44 87 GLN A C 1
ATOM 652 O O . GLN A 1 87 ? 3.716 13.147 -12.339 1.00 75.44 87 GLN A O 1
ATOM 657 N N . ARG A 1 88 ? 5.752 12.231 -12.313 1.00 71.44 88 ARG A N 1
ATOM 658 C CA . ARG A 1 88 ? 6.241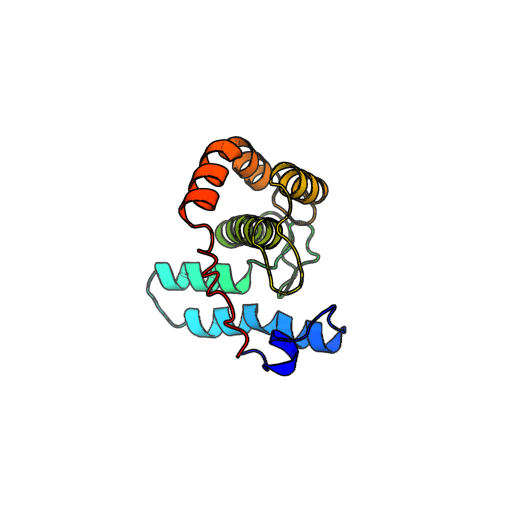 12.985 -11.151 1.00 71.44 88 ARG A CA 1
ATOM 659 C C . ARG A 1 88 ? 7.475 13.787 -11.543 1.00 71.44 88 ARG A C 1
ATOM 661 O O . ARG A 1 88 ? 8.184 13.426 -12.479 1.00 71.44 88 ARG A O 1
ATOM 668 N N . VAL A 1 89 ? 7.785 14.834 -10.775 1.00 63.19 89 VAL A N 1
ATOM 669 C CA . VAL A 1 89 ? 8.934 15.743 -11.006 1.00 63.19 89 VAL A CA 1
ATOM 670 C C . VAL A 1 89 ? 10.251 14.989 -11.262 1.00 63.19 89 VAL A C 1
ATOM 672 O O . VAL A 1 89 ? 11.086 15.444 -12.036 1.00 63.19 89 VAL A O 1
ATOM 675 N N . TYR A 1 90 ? 10.417 13.807 -10.660 1.00 58.44 90 TYR A N 1
ATOM 676 C CA . TYR A 1 90 ? 11.635 12.996 -10.747 1.00 58.44 90 TYR A CA 1
ATOM 677 C C . TYR A 1 90 ? 11.489 11.700 -11.560 1.00 58.44 90 TYR A C 1
ATOM 679 O O . TYR A 1 90 ? 12.432 10.909 -11.603 1.00 58.44 90 TYR A O 1
ATOM 687 N N . LYS A 1 91 ? 10.321 11.426 -12.159 1.00 59.31 91 LYS A N 1
ATOM 688 C CA . LYS A 1 91 ? 10.059 10.157 -12.851 1.00 59.31 91 LYS A CA 1
ATOM 689 C C . LYS A 1 91 ? 8.972 10.316 -13.927 1.00 59.31 91 LYS A C 1
ATOM 691 O O . LYS A 1 91 ? 7.849 10.682 -13.575 1.00 59.31 91 LYS A O 1
ATOM 696 N N . PRO A 1 92 ? 9.262 10.015 -15.209 1.00 68.56 92 PRO A N 1
ATOM 697 C CA . PRO A 1 92 ? 8.219 9.972 -16.228 1.00 68.56 92 PRO A CA 1
ATOM 698 C C . PRO A 1 92 ? 7.205 8.867 -15.902 1.00 68.56 92 PRO A C 1
ATOM 700 O O . PRO A 1 92 ? 7.568 7.849 -15.303 1.00 68.56 92 PRO A O 1
ATOM 703 N N . ALA A 1 93 ? 5.950 9.071 -16.303 1.00 79.06 93 ALA A N 1
ATOM 704 C CA . ALA A 1 93 ? 4.938 8.021 -16.277 1.00 79.06 93 ALA A CA 1
ATOM 705 C C . ALA A 1 93 ? 5.441 6.791 -17.046 1.00 79.06 93 ALA A C 1
ATOM 707 O O . ALA A 1 93 ? 6.070 6.926 -18.101 1.00 79.06 93 ALA A O 1
ATOM 708 N N . PHE A 1 94 ? 5.193 5.592 -16.523 1.00 79.94 94 PHE A N 1
ATOM 709 C CA . PHE A 1 94 ? 5.394 4.387 -17.315 1.00 79.94 94 PHE A CA 1
ATOM 710 C C . PHE A 1 94 ? 4.243 4.206 -18.300 1.00 79.94 94 PHE A C 1
ATOM 712 O O . PHE A 1 94 ? 3.088 4.451 -17.964 1.00 79.94 94 PHE A O 1
ATOM 719 N N . GLU A 1 95 ? 4.565 3.675 -19.480 1.00 85.81 95 GLU A N 1
ATOM 720 C CA . GLU A 1 95 ? 3.562 3.120 -20.387 1.00 85.81 95 GLU A CA 1
ATOM 721 C C . GLU A 1 95 ? 2.692 2.100 -19.646 1.00 85.81 95 GLU A C 1
ATOM 723 O O . GLU A 1 95 ? 3.206 1.255 -18.900 1.00 85.81 95 GLU A O 1
ATOM 728 N N . LEU A 1 96 ? 1.382 2.143 -19.886 1.00 84.62 96 LEU A N 1
ATOM 729 C CA . LEU A 1 96 ? 0.397 1.340 -19.162 1.00 84.62 96 LEU A CA 1
ATOM 730 C C . LEU A 1 96 ? 0.750 -0.156 -19.138 1.00 84.62 96 LEU A C 1
ATOM 732 O O . LEU A 1 96 ? 0.737 -0.793 -18.084 1.00 84.62 96 LEU A O 1
ATOM 736 N N . GLY A 1 97 ? 1.126 -0.715 -20.294 1.00 87.56 97 GLY A N 1
ATOM 737 C CA . GLY A 1 97 ? 1.528 -2.120 -20.399 1.00 87.56 97 GLY A CA 1
ATOM 738 C C . GLY A 1 97 ? 2.743 -2.453 -19.527 1.00 87.56 97 GLY A C 1
ATOM 739 O O . GLY A 1 97 ? 2.774 -3.496 -18.876 1.00 87.56 97 GLY A O 1
ATOM 740 N N . HIS A 1 98 ? 3.708 -1.534 -19.432 1.00 90.62 98 HIS A N 1
ATOM 741 C CA . HIS A 1 98 ? 4.881 -1.713 -18.581 1.00 90.62 98 HIS A CA 1
ATOM 742 C C . HIS A 1 98 ? 4.527 -1.661 -17.089 1.00 90.62 98 HIS A C 1
ATOM 744 O O . HIS A 1 98 ? 5.046 -2.465 -16.310 1.00 90.62 98 HIS A O 1
ATOM 750 N N . ALA A 1 99 ? 3.629 -0.754 -16.689 1.00 91.94 99 ALA A N 1
ATOM 751 C CA . ALA A 1 99 ? 3.130 -0.683 -15.318 1.00 91.94 99 ALA A CA 1
ATOM 752 C C . ALA A 1 99 ? 2.427 -1.992 -14.914 1.00 91.94 99 ALA A C 1
ATOM 754 O O . ALA A 1 99 ? 2.753 -2.573 -13.876 1.00 91.94 99 ALA A O 1
ATOM 755 N N . ILE A 1 100 ? 1.545 -2.515 -15.773 1.00 92.62 100 ILE A N 1
ATOM 756 C CA . ILE A 1 100 ? 0.840 -3.788 -15.553 1.00 92.62 100 ILE A CA 1
ATOM 757 C C . ILE A 1 100 ? 1.825 -4.956 -15.438 1.00 92.62 100 ILE A C 1
ATOM 759 O O . ILE A 1 100 ? 1.720 -5.762 -14.509 1.00 92.62 100 ILE A O 1
ATOM 763 N N . ASP A 1 101 ? 2.803 -5.051 -16.340 1.00 95.06 101 ASP A N 1
ATOM 764 C CA . ASP A 1 101 ? 3.813 -6.112 -16.302 1.00 95.06 101 ASP A CA 1
ATOM 765 C C . ASP A 1 101 ? 4.652 -6.063 -15.022 1.00 95.06 101 ASP A C 1
ATOM 767 O O . ASP A 1 101 ? 4.988 -7.105 -14.448 1.00 95.06 101 ASP A O 1
ATOM 771 N N . LEU A 1 102 ? 4.978 -4.862 -14.538 1.00 95.38 102 LEU A N 1
ATOM 772 C CA . LEU A 1 102 ? 5.677 -4.695 -13.271 1.00 95.38 102 LEU A CA 1
ATOM 773 C C . LEU A 1 102 ? 4.809 -5.141 -12.090 1.00 95.38 102 LEU A C 1
ATOM 775 O O . LEU A 1 102 ? 5.293 -5.873 -11.226 1.00 95.38 102 LEU A O 1
ATOM 779 N N . MET A 1 103 ? 3.528 -4.768 -12.066 1.00 96.94 103 MET A N 1
ATOM 780 C CA . MET A 1 103 ? 2.604 -5.203 -11.016 1.00 96.94 103 MET A CA 1
ATOM 781 C C . MET A 1 103 ? 2.426 -6.728 -11.011 1.00 96.94 103 MET A C 1
ATOM 783 O O . MET A 1 103 ? 2.497 -7.348 -9.948 1.00 96.94 103 MET A O 1
ATOM 787 N N . ARG A 1 104 ? 2.306 -7.360 -12.189 1.00 97.00 104 ARG A N 1
ATOM 788 C CA . ARG A 1 104 ? 2.220 -8.826 -12.338 1.00 97.00 104 ARG A CA 1
ATOM 789 C C . ARG A 1 104 ? 3.416 -9.559 -11.737 1.00 97.00 104 ARG A C 1
ATOM 791 O O . ARG A 1 104 ? 3.227 -10.598 -11.108 1.00 97.00 104 ARG A O 1
ATOM 798 N N . LYS A 1 105 ? 4.634 -9.017 -11.859 1.00 97.69 105 LYS A N 1
ATOM 799 C CA . LYS A 1 105 ? 5.843 -9.601 -11.234 1.00 97.69 105 LYS A CA 1
ATOM 800 C C . LYS A 1 105 ? 5.764 -9.654 -9.707 1.00 97.69 105 LYS A C 1
ATOM 802 O O . LYS A 1 105 ? 6.476 -10.442 -9.092 1.00 97.69 105 LYS A O 1
ATOM 807 N N . HIS A 1 106 ? 4.909 -8.834 -9.102 1.00 97.44 106 HIS A N 1
ATOM 808 C CA . HIS A 1 106 ? 4.695 -8.775 -7.659 1.00 97.44 106 HIS A CA 1
ATOM 809 C C . HIS A 1 106 ? 3.366 -9.406 -7.208 1.00 97.44 106 HIS A C 1
ATOM 811 O O . HIS A 1 106 ? 2.983 -9.254 -6.044 1.00 97.44 106 HIS A O 1
ATOM 817 N N . ARG A 1 107 ? 2.681 -10.145 -8.091 1.00 97.94 107 ARG A N 1
ATOM 818 C CA . ARG A 1 107 ? 1.496 -10.949 -7.758 1.00 97.94 107 ARG A CA 1
ATOM 819 C C . ARG A 1 107 ? 1.818 -11.949 -6.642 1.00 97.94 107 ARG A C 1
ATOM 821 O O . ARG A 1 107 ? 2.871 -12.581 -6.666 1.00 97.94 107 ARG A O 1
ATOM 828 N N . SER A 1 108 ? 0.925 -12.082 -5.662 1.00 97.56 108 SER A N 1
ATOM 829 C CA . SER A 1 108 ? 1.079 -12.917 -4.454 1.00 97.56 108 SER A CA 1
ATOM 830 C C . SER A 1 108 ? 2.213 -12.521 -3.495 1.00 97.56 108 SER A C 1
ATOM 832 O O . SER A 1 108 ? 2.282 -13.077 -2.401 1.00 97.56 108 SER A O 1
ATOM 834 N N . ALA A 1 109 ? 3.085 -11.584 -3.875 1.00 97.81 109 ALA A N 1
ATOM 835 C CA . ALA A 1 109 ? 4.119 -11.026 -3.010 1.00 97.81 109 ALA A CA 1
ATOM 836 C C . ALA A 1 109 ? 3.661 -9.684 -2.430 1.00 97.81 109 ALA A C 1
ATOM 838 O O . ALA A 1 109 ? 3.367 -9.562 -1.247 1.00 97.81 109 ALA A O 1
ATOM 839 N N . HIS A 1 110 ? 3.522 -8.674 -3.287 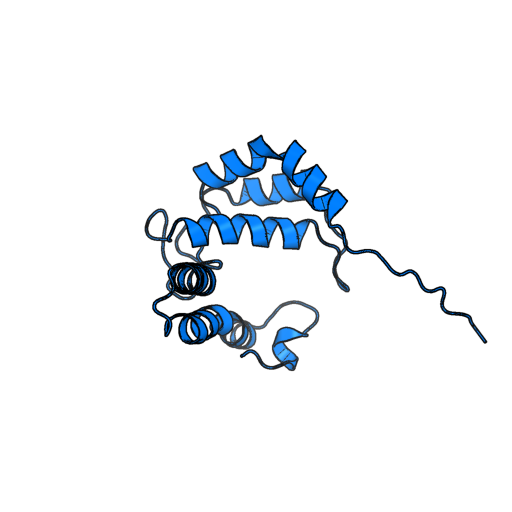1.00 98.25 110 HIS A N 1
ATOM 840 C CA . HIS A 1 110 ? 2.984 -7.379 -2.885 1.00 98.25 110 HIS A CA 1
ATOM 841 C C . HIS A 1 110 ? 1.456 -7.407 -2.889 1.00 98.25 110 HIS A C 1
ATOM 843 O O . HIS A 1 110 ? 0.829 -7.001 -1.916 1.00 98.25 110 HIS A O 1
ATOM 849 N N . PHE A 1 111 ? 0.868 -7.929 -3.965 1.00 98.62 111 PHE A N 1
ATOM 850 C CA . PHE A 1 111 ? -0.558 -7.789 -4.234 1.00 98.62 111 PHE A CA 1
ATOM 851 C C . PHE A 1 111 ? -1.315 -9.089 -4.016 1.00 98.62 111 PHE A C 1
ATOM 853 O O . PHE A 1 111 ? -0.806 -10.178 -4.303 1.00 98.62 111 PHE A O 1
ATOM 860 N N . ASP A 1 112 ? -2.559 -8.948 -3.569 1.00 98.56 112 ASP A N 1
ATOM 861 C CA . ASP A 1 112 ? -3.516 -10.041 -3.588 1.00 98.56 112 ASP A CA 1
ATOM 862 C C . ASP A 1 112 ? -3.705 -10.539 -5.032 1.00 98.56 112 ASP A C 1
ATOM 864 O O . ASP A 1 112 ? -3.999 -9.730 -5.918 1.00 98.56 112 ASP A O 1
ATOM 868 N N . PRO A 1 113 ? -3.509 -11.842 -5.293 1.00 98.19 113 PRO A N 1
ATOM 869 C CA . PRO A 1 113 ? -3.587 -12.386 -6.638 1.00 98.19 113 PRO A CA 1
ATOM 870 C C . PRO A 1 113 ? -4.968 -12.242 -7.282 1.00 98.19 113 PRO A C 1
ATOM 872 O O . PRO A 1 113 ? -5.039 -11.933 -8.466 1.00 98.19 113 PRO A O 1
ATOM 875 N N . GLU A 1 114 ? -6.051 -12.449 -6.532 1.00 98.12 114 GLU A N 1
ATOM 876 C CA . GLU A 1 114 ? -7.411 -12.415 -7.081 1.00 98.12 114 GLU A CA 1
ATOM 877 C C . GLU A 1 114 ? -7.824 -10.981 -7.415 1.00 98.12 114 GLU A C 1
ATOM 879 O O . GLU A 1 114 ? -8.384 -10.710 -8.482 1.00 98.12 114 GLU A O 1
ATOM 884 N N . LEU A 1 115 ? -7.492 -10.039 -6.529 1.00 98.12 115 LEU A N 1
ATOM 885 C CA . LEU A 1 115 ? -7.791 -8.625 -6.746 1.00 98.12 115 LEU A CA 1
ATOM 886 C C . LEU A 1 115 ? -6.936 -8.030 -7.866 1.00 98.12 115 LEU A C 1
ATOM 888 O O . LEU A 1 115 ? -7.456 -7.265 -8.676 1.00 98.12 115 LEU A O 1
ATOM 892 N N . LEU A 1 116 ? -5.651 -8.393 -7.950 1.00 98.19 116 LEU A N 1
ATOM 893 C CA . LEU A 1 116 ? -4.783 -7.921 -9.029 1.00 98.19 116 LEU A CA 1
ATOM 894 C C . LEU A 1 116 ? -5.255 -8.440 -10.390 1.00 98.19 116 LEU A C 1
ATOM 896 O O . LEU A 1 116 ? -5.312 -7.672 -11.348 1.00 98.19 116 LEU A O 1
ATOM 900 N N . ASP A 1 117 ? -5.617 -9.720 -10.484 1.00 97.44 117 ASP A N 1
ATOM 901 C CA . ASP A 1 117 ? -6.116 -10.295 -11.735 1.00 97.44 117 ASP A CA 1
ATOM 902 C C . ASP A 1 117 ? -7.432 -9.624 -12.160 1.00 97.44 117 ASP A C 1
ATOM 904 O O . ASP A 1 117 ? -7.597 -9.282 -13.332 1.00 97.44 117 ASP A O 1
ATOM 908 N N . THR A 1 118 ? -8.326 -9.356 -11.199 1.00 96.62 118 THR A N 1
ATOM 909 C CA . THR A 1 118 ? -9.576 -8.614 -11.434 1.00 96.62 118 THR A CA 1
ATOM 910 C C . THR A 1 118 ? -9.299 -7.193 -11.927 1.00 96.62 118 THR A C 1
ATOM 912 O O . THR A 1 118 ? -9.891 -6.756 -12.908 1.00 96.62 118 THR A O 1
ATOM 915 N N . PHE A 1 119 ? -8.363 -6.483 -11.294 1.00 95.25 119 PHE A N 1
ATOM 916 C CA . PHE A 1 119 ? -7.960 -5.136 -11.699 1.00 95.25 119 PHE A CA 1
ATOM 917 C C . PHE A 1 119 ? -7.419 -5.115 -13.136 1.00 95.25 119 PHE A C 1
ATOM 919 O O . PHE A 1 119 ? -7.829 -4.289 -13.948 1.00 95.25 119 PHE A O 1
ATOM 926 N N . ILE A 1 120 ? -6.547 -6.065 -13.485 1.00 93.62 120 ILE A N 1
ATOM 927 C CA . ILE A 1 120 ? -5.945 -6.147 -14.823 1.00 93.62 120 ILE A CA 1
ATOM 928 C C . ILE A 1 120 ? -6.982 -6.519 -15.895 1.00 93.62 120 ILE A C 1
ATOM 930 O O . ILE A 1 120 ? -6.888 -6.053 -17.032 1.00 93.62 120 ILE A O 1
ATOM 934 N N . ALA A 1 121 ? -7.986 -7.329 -15.552 1.00 93.50 121 ALA A N 1
ATOM 935 C CA . ALA A 1 121 ? -9.085 -7.645 -16.462 1.00 93.50 121 ALA A CA 1
ATOM 936 C C . ALA A 1 121 ? -9.943 -6.412 -16.818 1.00 93.50 121 ALA A C 1
ATOM 938 O O . ALA A 1 121 ? -10.571 -6.400 -17.873 1.00 93.50 121 ALA A O 1
ATOM 939 N N . SER A 1 122 ? -9.917 -5.363 -15.991 1.00 90.12 122 SER A N 1
ATOM 940 C CA . SER A 1 122 ? -10.665 -4.109 -16.182 1.00 90.12 122 SER A CA 1
ATOM 941 C C . SER A 1 122 ? -9.830 -2.972 -16.798 1.00 90.12 122 SER A C 1
ATOM 943 O O . SER A 1 122 ? -10.178 -1.796 -16.678 1.00 90.12 122 SER A O 1
ATOM 945 N N . THR A 1 123 ? -8.715 -3.290 -17.459 1.00 80.81 123 THR A N 1
ATOM 946 C CA . THR A 1 123 ? -7.727 -2.306 -17.951 1.00 80.81 123 THR A CA 1
ATOM 947 C C . THR A 1 123 ? -8.272 -1.282 -18.944 1.00 80.81 123 THR A C 1
ATOM 949 O O . THR A 1 123 ? -7.882 -0.117 -18.873 1.00 80.81 123 THR A O 1
ATOM 952 N N . ASP A 1 124 ? -9.225 -1.650 -19.799 1.00 80.75 124 ASP A N 1
ATOM 953 C CA . ASP A 1 124 ? -9.857 -0.708 -20.736 1.00 80.75 124 ASP A CA 1
ATOM 954 C C . ASP A 1 124 ? -10.640 0.405 -20.016 1.00 80.75 124 ASP A C 1
ATOM 956 O O . ASP A 1 124 ? -10.694 1.552 -20.460 1.00 80.75 124 ASP A O 1
ATOM 960 N N . GLU A 1 125 ? -11.275 0.086 -18.887 1.00 83.50 125 GLU A N 1
ATOM 961 C CA . GLU A 1 125 ? -11.983 1.072 -18.069 1.00 83.50 125 GLU A CA 1
ATOM 962 C C . GLU A 1 125 ? -11.014 1.923 -17.249 1.00 83.50 125 GLU A C 1
ATOM 964 O O . GLU A 1 125 ? -11.167 3.143 -17.201 1.00 83.50 125 GLU A O 1
ATOM 969 N N . LEU A 1 126 ? -9.971 1.304 -16.693 1.00 79.44 126 LEU A N 1
ATOM 970 C CA . LEU A 1 126 ? -8.916 2.010 -15.966 1.00 79.44 126 LEU A CA 1
ATOM 971 C C . LEU A 1 126 ? -8.203 3.039 -16.844 1.00 79.44 126 LEU A C 1
ATOM 973 O O . LEU A 1 126 ? -7.985 4.161 -16.400 1.00 79.44 126 LEU A O 1
ATOM 977 N N . THR A 1 127 ? -7.902 2.682 -18.094 1.00 76.25 127 THR A N 1
ATOM 978 C CA . THR A 1 127 ? -7.275 3.592 -19.066 1.00 76.25 127 THR A CA 1
ATOM 979 C C . THR A 1 127 ? -8.165 4.803 -19.316 1.00 76.25 127 THR A C 1
ATOM 981 O O . THR A 1 127 ? -7.708 5.934 -19.220 1.00 76.25 127 THR A O 1
ATOM 984 N N . ARG A 1 128 ? -9.469 4.582 -19.537 1.00 82.75 128 ARG A N 1
ATOM 985 C CA . ARG A 1 128 ? -10.425 5.681 -19.740 1.00 82.75 128 ARG A CA 1
ATOM 986 C C . ARG A 1 128 ? -10.492 6.624 -18.542 1.00 82.75 128 ARG A C 1
ATOM 988 O O . ARG A 1 128 ? -10.522 7.834 -18.738 1.00 82.75 128 ARG A O 1
ATOM 995 N N . ILE A 1 129 ? -10.527 6.087 -17.321 1.00 82.88 129 ILE A N 1
ATOM 996 C CA . ILE A 1 129 ? -10.549 6.900 -16.097 1.00 82.88 129 ILE A CA 1
ATOM 997 C C . ILE A 1 129 ? -9.230 7.667 -15.951 1.00 82.88 129 ILE A C 1
ATOM 999 O O . ILE A 1 129 ? -9.257 8.869 -15.697 1.00 82.88 129 ILE A O 1
ATOM 1003 N N . HIS A 1 130 ? -8.091 7.002 -16.146 1.00 76.88 130 HIS A N 1
ATOM 1004 C CA . HIS A 1 130 ? -6.777 7.632 -16.056 1.00 76.88 130 HIS A CA 1
ATOM 1005 C C . HIS A 1 130 ? -6.634 8.782 -17.060 1.00 76.88 130 HIS A C 1
ATOM 1007 O O . HIS A 1 130 ? -6.305 9.892 -16.659 1.00 76.88 130 HIS A O 1
ATOM 1013 N N . ASP A 1 131 ? -6.987 8.562 -18.327 1.00 78.75 131 ASP A N 1
ATOM 1014 C CA . ASP A 1 131 ? -6.916 9.588 -19.371 1.00 78.75 131 ASP A CA 1
ATOM 1015 C C . ASP A 1 131 ? -7.883 10.753 -19.101 1.00 78.75 131 ASP A C 1
ATOM 1017 O O . ASP A 1 131 ? -7.559 11.915 -19.350 1.00 78.75 131 ASP A O 1
ATOM 1021 N N . GLN A 1 132 ? -9.077 10.464 -18.569 1.00 83.56 132 GLN A N 1
ATOM 1022 C CA . GLN A 1 132 ? -10.077 11.483 -18.241 1.00 83.56 132 GLN A CA 1
ATOM 1023 C C . GLN A 1 132 ? -9.623 12.411 -17.104 1.00 83.56 132 GLN A C 1
ATOM 1025 O O . GLN A 1 132 ? -9.971 13.596 -17.108 1.00 83.56 132 GLN A O 1
ATOM 1030 N N . TYR A 1 133 ? -8.888 11.876 -16.129 1.00 81.06 133 TYR A N 1
ATOM 1031 C CA . TYR A 1 133 ? -8.444 12.598 -14.934 1.00 81.06 133 TYR A CA 1
ATOM 1032 C C . TYR A 1 133 ? -6.937 12.872 -14.913 1.00 81.06 133 TYR A C 1
ATOM 1034 O O . TYR A 1 133 ? -6.422 13.290 -13.878 1.00 81.06 133 TYR A O 1
ATOM 1042 N N . ALA A 1 134 ? -6.243 12.672 -16.036 1.00 76.56 134 ALA A N 1
ATOM 1043 C CA . ALA A 1 134 ? -4.824 12.965 -16.156 1.00 76.56 134 ALA A CA 1
ATOM 1044 C C . ALA A 1 134 ? -4.545 14.430 -15.791 1.00 76.56 134 ALA A C 1
ATOM 1046 O O . ALA A 1 134 ? -5.298 15.339 -16.170 1.00 76.56 134 ALA A O 1
ATOM 1047 N N . ASP A 1 135 ? -3.450 14.655 -15.062 1.00 72.31 135 ASP A N 1
ATOM 1048 C CA . ASP A 1 135 ? -3.035 15.995 -14.663 1.00 72.31 135 ASP A CA 1
ATOM 1049 C C . ASP A 1 135 ? -2.914 16.887 -15.902 1.00 72.31 135 ASP A C 1
ATOM 1051 O O . ASP A 1 135 ? -2.159 16.609 -16.839 1.00 72.31 135 ASP A O 1
ATOM 1055 N N . ARG A 1 136 ? -3.665 17.992 -15.915 1.00 65.94 136 ARG A N 1
ATOM 1056 C CA . ARG A 1 136 ? -3.510 19.011 -16.952 1.00 65.94 136 ARG A CA 1
ATOM 1057 C C . ARG A 1 136 ? -2.136 19.634 -16.771 1.00 65.94 136 ARG A C 1
ATOM 1059 O O . ARG A 1 136 ? -1.915 20.393 -15.830 1.00 65.94 136 ARG A O 1
ATOM 1066 N N . THR A 1 137 ? -1.212 19.336 -17.674 1.00 55.47 137 THR A N 1
ATOM 1067 C CA . THR A 1 137 ? 0.060 20.049 -17.726 1.00 55.47 137 THR A CA 1
ATOM 1068 C C . THR A 1 137 ? -0.220 21.476 -18.194 1.00 55.47 137 THR A C 1
ATOM 1070 O O . THR A 1 137 ? -0.293 21.727 -19.399 1.00 55.47 137 THR A O 1
ATOM 1073 N N . ASP A 1 138 ? -0.392 22.416 -17.263 1.00 47.38 138 ASP A N 1
ATOM 1074 C CA . ASP A 1 138 ? -0.327 23.845 -17.574 1.00 47.38 138 ASP A CA 1
ATOM 1075 C C . ASP A 1 138 ? 1.112 24.160 -17.998 1.00 47.38 138 ASP A C 1
ATOM 1077 O O . ASP A 1 138 ? 1.983 24.530 -17.210 1.00 47.38 138 ASP A O 1
ATOM 1081 N N . THR A 1 139 ? 1.383 23.980 -19.287 1.00 43.62 139 THR A N 1
ATOM 1082 C CA . THR A 1 139 ? 2.563 24.532 -19.945 1.00 43.62 139 THR A CA 1
ATOM 1083 C C . THR A 1 139 ? 2.318 26.024 -20.115 1.00 43.62 139 THR A C 1
ATOM 1085 O O . THR A 1 139 ? 1.927 26.500 -21.176 1.00 43.62 139 THR A O 1
ATOM 1088 N N . THR A 1 140 ? 2.529 26.788 -19.042 1.00 38.34 140 THR A N 1
ATOM 1089 C CA . THR A 1 140 ? 2.750 28.227 -19.202 1.00 38.34 140 THR A CA 1
ATOM 1090 C C . THR A 1 140 ? 4.121 28.365 -19.868 1.00 38.34 140 THR A C 1
ATOM 1092 O O . THR A 1 140 ? 5.106 27.906 -19.282 1.00 38.34 140 THR A O 1
ATOM 1095 N N . PRO A 1 141 ? 4.235 28.928 -21.085 1.00 42.28 141 PRO A N 1
ATOM 1096 C CA . PRO A 1 141 ? 5.540 29.189 -21.666 1.00 42.28 141 PRO A CA 1
ATOM 1097 C C . PRO A 1 141 ? 6.241 30.191 -20.749 1.00 42.28 141 PRO A C 1
ATOM 1099 O O . PRO A 1 141 ? 5.722 31.285 -20.522 1.00 42.28 141 PRO A O 1
ATOM 1102 N N . GLN A 1 142 ? 7.396 29.817 -20.201 1.00 39.97 142 GLN A N 1
ATOM 1103 C CA . GLN A 1 142 ? 8.308 30.787 -19.607 1.00 39.97 142 GLN A CA 1
ATOM 1104 C C . GLN A 1 142 ? 8.683 31.776 -20.712 1.00 39.97 142 GLN A C 1
ATOM 1106 O O . GLN A 1 142 ? 9.366 31.428 -21.673 1.00 39.97 142 GLN A O 1
ATOM 1111 N N . SER A 1 143 ? 8.151 32.991 -20.616 1.00 42.78 143 SER A N 1
ATOM 1112 C CA . SER A 1 143 ? 8.590 34.112 -21.428 1.00 42.78 143 SER A CA 1
ATOM 1113 C C . SER A 1 143 ? 9.975 34.520 -20.940 1.00 42.78 143 SER A C 1
ATOM 1115 O O . SER A 1 143 ? 10.095 35.108 -19.864 1.00 42.78 143 SER A O 1
ATOM 1117 N N . ASP A 1 144 ? 11.001 34.191 -21.717 1.00 48.06 144 ASP A N 1
ATOM 1118 C CA . ASP A 1 144 ? 12.321 34.794 -21.571 1.00 48.06 144 ASP A CA 1
ATOM 1119 C C . ASP A 1 144 ? 12.207 36.300 -21.866 1.00 48.06 144 ASP A C 1
ATOM 1121 O O . ASP A 1 144 ? 11.950 36.710 -23.002 1.00 48.06 144 ASP A O 1
ATOM 1125 N N . THR A 1 145 ? 12.393 37.118 -20.830 1.00 53.25 145 THR A N 1
ATOM 1126 C CA . THR A 1 145 ? 12.756 38.542 -20.921 1.00 53.25 145 THR A CA 1
ATOM 1127 C C . THR A 1 145 ? 13.875 38.833 -19.949 1.00 53.25 145 THR A C 1
ATOM 1129 O O . THR A 1 145 ? 13.738 38.387 -18.786 1.00 53.25 145 THR A O 1
#

Sequence (145 aa):
GTPDHVLLKPGKFTDEEFGVIAQHAEIGYRILSGSDAELLKVAAVIAYTHHERFDGTGYPRGLKGGTIPIEGRIAAIADAFDALTTQRVYKPAFELGHAIDLMRKHRSAHFDPELLDTFIASTDELTRIHDQYADRTDTTPQSDT